Protein AF-A0A1C3ETU6-F1 (afdb_monomer_lite)

Organism: NCBI:txid1841610

Foldseek 3Di:
DDQVVLQVVVVQVVVVVDQFADKDFPDKDFDDPVLCVPFNDPVFDGKMKTKIFTAHHPCLVVVLVVDDPVCNVVSVVVRVRGWIKIWMDGSVDTRDMDTPPDPPD

Secondary structure (DSSP, 8-state):
--HHHHHHHHHHHHHTTSS-EEEEEEEEEEPPHHHHHHH--TT---EEEEEEEEE--TTHHHHHHHS-HHHHHHHHHHHHT-EEEEEEEESS-EEEEEEES----

Sequence (105 aa):
MSTSDDIANRAIRFAETFQFTNPQIVRTKSARDEFVARYGTPNSTEYREMEIHMDWGPNQQKIINSSKIEKRQDVESFLKKGVKILVVCSARDVIYHEFLGMDLD

pLDDT: mean 88.2, std 9.63, range [39.25, 97.12]

Radius of gyration: 16.19 Å; chains: 1; bounding box: 43×22×43 Å

Structure (mmCIF, N/CA/C/O backbone):
data_AF-A0A1C3ETU6-F1
#
_entry.id   AF-A0A1C3ETU6-F1
#
loop_
_atom_site.group_PDB
_atom_site.id
_atom_site.type_symbol
_atom_site.label_atom_id
_atom_site.label_alt_id
_atom_site.label_comp_id
_atom_site.label_asym_id
_atom_site.label_entity_id
_atom_site.label_seq_id
_atom_site.pdbx_PDB_ins_code
_atom_site.Cartn_x
_atom_site.Cartn_y
_atom_site.Cartn_z
_atom_site.occupancy
_atom_site.B_iso_or_equiv
_atom_site.auth_seq_id
_atom_site.auth_comp_id
_atom_site.auth_asym_id
_atom_site.auth_atom_id
_atom_site.pdbx_PDB_model_num
ATOM 1 N N . MET A 1 1 ? 20.666 -8.539 -4.091 1.00 57.59 1 MET A N 1
ATOM 2 C CA . MET A 1 1 ? 19.253 -8.239 -3.776 1.00 57.59 1 MET A CA 1
ATOM 3 C C . MET A 1 1 ? 18.463 -8.372 -5.059 1.00 57.59 1 MET A C 1
ATOM 5 O O . MET A 1 1 ? 18.995 -7.989 -6.096 1.00 57.59 1 MET A O 1
ATOM 9 N N . SER A 1 2 ? 17.292 -9.011 -5.024 1.00 73.00 2 SER A N 1
ATOM 10 C CA . SER A 1 2 ? 16.458 -9.138 -6.221 1.00 73.00 2 SER A CA 1
ATOM 11 C C . SER A 1 2 ? 15.683 -7.837 -6.451 1.00 73.00 2 SER A C 1
ATOM 13 O O . SER A 1 2 ? 15.324 -7.153 -5.496 1.00 73.00 2 SER A O 1
ATOM 15 N N . THR A 1 3 ? 15.399 -7.489 -7.707 1.00 74.38 3 THR A N 1
ATOM 16 C CA . THR A 1 3 ? 14.622 -6.284 -8.055 1.00 74.38 3 THR A CA 1
ATOM 17 C C . THR A 1 3 ? 13.233 -6.287 -7.405 1.00 74.38 3 THR A C 1
ATOM 19 O O . THR A 1 3 ? 12.726 -5.239 -7.011 1.00 74.38 3 THR A O 1
ATOM 22 N N . SER A 1 4 ? 12.652 -7.474 -7.203 1.00 75.56 4 SER A N 1
ATOM 23 C CA . SER A 1 4 ? 11.390 -7.645 -6.479 1.00 75.56 4 SER A CA 1
ATOM 24 C C . SER A 1 4 ? 11.488 -7.211 -5.011 1.00 75.56 4 SER A C 1
ATOM 26 O O . SER A 1 4 ? 10.540 -6.620 -4.495 1.00 75.56 4 SER A O 1
ATOM 28 N N . ASP A 1 5 ? 12.623 -7.456 -4.349 1.00 84.12 5 ASP A N 1
ATOM 29 C CA . ASP A 1 5 ? 12.839 -7.032 -2.959 1.00 84.12 5 ASP A CA 1
ATOM 30 C C . ASP A 1 5 ? 12.950 -5.505 -2.866 1.00 84.12 5 ASP A C 1
ATOM 32 O O . ASP A 1 5 ? 12.399 -4.893 -1.953 1.00 84.12 5 ASP A O 1
ATOM 36 N N . ASP A 1 6 ? 13.615 -4.867 -3.833 1.00 90.12 6 ASP A N 1
ATOM 37 C CA . ASP A 1 6 ? 13.758 -3.406 -3.876 1.00 90.12 6 ASP A CA 1
ATOM 38 C C . ASP A 1 6 ? 12.407 -2.704 -4.071 1.00 90.12 6 ASP A C 1
ATOM 40 O O . ASP A 1 6 ? 12.120 -1.691 -3.427 1.00 90.12 6 ASP A O 1
ATOM 44 N N . ILE A 1 7 ? 11.556 -3.271 -4.929 1.00 93.38 7 ILE A N 1
ATOM 45 C CA . ILE A 1 7 ? 10.198 -2.789 -5.192 1.00 93.38 7 ILE A CA 1
ATOM 46 C C . ILE A 1 7 ? 9.325 -2.903 -3.932 1.00 93.38 7 ILE A C 1
ATOM 48 O O . ILE A 1 7 ? 8.698 -1.920 -3.524 1.00 93.38 7 ILE A O 1
ATOM 52 N N . ALA A 1 8 ? 9.328 -4.067 -3.275 1.00 93.62 8 ALA A N 1
ATOM 53 C CA . ALA A 1 8 ? 8.568 -4.300 -2.047 1.00 93.62 8 ALA A CA 1
ATOM 54 C C . ALA A 1 8 ? 9.018 -3.382 -0.901 1.00 93.62 8 ALA A C 1
ATOM 56 O O . ALA A 1 8 ? 8.195 -2.715 -0.271 1.00 93.62 8 ALA A O 1
ATOM 57 N N . ASN A 1 9 ? 10.331 -3.269 -0.685 1.00 94.31 9 ASN A N 1
ATOM 58 C CA . ASN A 1 9 ? 10.899 -2.381 0.327 1.00 94.31 9 ASN A CA 1
ATOM 59 C C . ASN A 1 9 ? 10.529 -0.916 0.076 1.00 94.31 9 ASN A C 1
ATOM 61 O O . ASN A 1 9 ? 10.238 -0.176 1.016 1.00 94.31 9 ASN A O 1
ATOM 65 N N . ARG A 1 10 ? 10.509 -0.480 -1.189 1.00 94.50 10 ARG A N 1
ATOM 66 C CA . ARG A 1 10 ? 10.077 0.873 -1.548 1.00 94.50 10 ARG A CA 1
ATOM 67 C C . ARG A 1 10 ? 8.608 1.110 -1.227 1.00 94.50 10 ARG A C 1
ATOM 69 O O . ARG A 1 10 ? 8.281 2.171 -0.702 1.00 94.50 10 ARG A O 1
ATOM 76 N N . ALA A 1 11 ? 7.740 0.149 -1.532 1.00 95.75 11 ALA A N 1
ATOM 77 C CA . ALA A 1 11 ? 6.315 0.269 -1.252 1.00 95.75 11 ALA A CA 1
ATOM 78 C C . ALA A 1 11 ? 6.039 0.355 0.256 1.00 95.75 11 ALA A C 1
ATOM 80 O O . ALA A 1 11 ? 5.279 1.221 0.682 1.00 95.75 11 ALA A O 1
ATOM 81 N N . ILE A 1 12 ? 6.727 -0.464 1.062 1.00 95.88 12 ILE A N 1
ATOM 82 C CA . ILE A 1 12 ? 6.669 -0.381 2.528 1.00 95.88 12 ILE A CA 1
ATOM 83 C C . ILE A 1 12 ? 7.152 0.983 3.020 1.00 95.88 12 ILE A C 1
ATOM 85 O O . ILE A 1 12 ? 6.411 1.658 3.723 1.00 95.88 12 ILE A O 1
ATOM 89 N N . ARG A 1 13 ? 8.332 1.450 2.594 1.00 95.38 13 ARG A N 1
ATOM 90 C CA . ARG A 1 13 ? 8.854 2.766 3.010 1.00 95.38 13 ARG A CA 1
ATOM 91 C C . ARG A 1 13 ? 7.935 3.921 2.634 1.00 95.38 13 ARG A C 1
ATOM 93 O O . ARG A 1 13 ? 7.856 4.903 3.360 1.00 95.38 13 ARG A O 1
ATOM 100 N N . PHE A 1 14 ? 7.260 3.823 1.492 1.00 95.50 14 PHE A N 1
ATOM 101 C CA . PHE A 1 14 ? 6.245 4.793 1.106 1.00 95.50 14 PHE A CA 1
ATOM 102 C C . PHE A 1 14 ? 5.037 4.739 2.047 1.00 95.50 14 PHE A C 1
ATOM 104 O O . PHE A 1 14 ? 4.604 5.779 2.534 1.00 95.50 14 PHE A O 1
ATOM 111 N N . ALA A 1 15 ? 4.538 3.542 2.363 1.00 94.56 15 ALA A N 1
ATOM 112 C CA . ALA A 1 15 ? 3.453 3.352 3.322 1.00 94.56 15 ALA A CA 1
ATOM 113 C C . ALA A 1 15 ? 3.805 3.883 4.731 1.00 94.56 15 ALA A C 1
ATOM 115 O O . ALA A 1 15 ? 2.970 4.491 5.395 1.00 94.56 15 ALA A O 1
ATOM 116 N N . GLU A 1 16 ? 5.062 3.754 5.158 1.00 92.88 16 GLU A N 1
ATOM 117 C CA . GLU A 1 16 ? 5.567 4.293 6.432 1.00 92.88 16 GLU A CA 1
ATOM 118 C C . GLU A 1 16 ? 5.549 5.830 6.508 1.00 92.88 16 GLU A C 1
ATOM 120 O O . GLU A 1 16 ? 5.674 6.387 7.597 1.00 92.88 16 GLU A O 1
ATOM 125 N N . THR A 1 17 ? 5.384 6.538 5.383 1.00 93.31 17 THR A N 1
ATOM 126 C CA . THR A 1 17 ? 5.253 8.006 5.396 1.00 93.31 17 THR A CA 1
ATOM 127 C C . THR A 1 17 ? 3.887 8.483 5.894 1.00 93.31 17 THR A C 1
ATOM 129 O O . THR A 1 17 ? 3.742 9.650 6.266 1.00 93.31 17 THR A O 1
ATOM 132 N N . PHE A 1 18 ? 2.882 7.603 5.925 1.00 89.94 18 PHE A N 1
ATOM 133 C CA . PHE A 1 18 ? 1.556 7.923 6.444 1.00 89.94 18 PHE A CA 1
ATOM 134 C C . PHE A 1 18 ? 1.512 7.810 7.975 1.00 89.94 18 PHE A C 1
ATOM 136 O O . PHE A 1 18 ? 2.309 7.115 8.593 1.00 89.94 18 PHE A O 1
ATOM 143 N N . GLN A 1 19 ? 0.525 8.450 8.615 1.00 86.31 19 GLN A N 1
ATOM 144 C CA . GLN A 1 19 ? 0.336 8.390 10.078 1.00 86.31 19 GLN A CA 1
ATOM 145 C C . GLN A 1 19 ? -0.289 7.066 10.577 1.00 86.31 19 GLN A C 1
ATOM 147 O O . GLN A 1 19 ? -0.821 7.006 11.689 1.00 86.31 19 GLN A O 1
ATOM 152 N N . PHE A 1 20 ? -0.260 6.022 9.749 1.00 89.75 20 PHE A N 1
ATOM 153 C CA . PHE A 1 20 ? -0.697 4.669 10.083 1.00 89.75 20 PHE A CA 1
ATOM 154 C C . PHE A 1 20 ? 0.486 3.842 10.597 1.00 89.75 20 PHE A C 1
ATOM 156 O O . PHE A 1 20 ? 1.636 4.272 10.543 1.00 89.75 20 PHE A O 1
ATOM 163 N N . THR A 1 21 ? 0.213 2.661 11.138 1.00 91.19 21 THR A N 1
ATOM 164 C CA . THR A 1 21 ? 1.237 1.809 11.756 1.00 91.19 21 THR A CA 1
ATOM 165 C C . THR A 1 21 ? 1.271 0.424 11.134 1.00 91.19 21 THR A C 1
ATOM 167 O O . THR A 1 21 ? 0.302 -0.002 10.520 1.00 91.19 21 THR A O 1
ATOM 170 N N . ASN A 1 22 ? 2.382 -0.293 11.327 1.00 92.69 22 ASN A N 1
ATOM 171 C C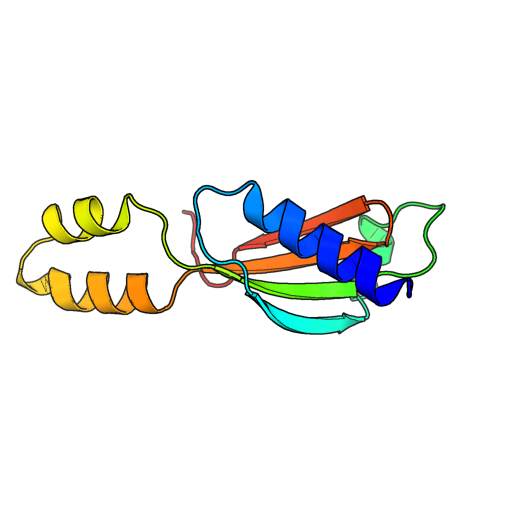A . ASN A 1 22 ? 2.520 -1.705 10.959 1.00 92.69 22 ASN A CA 1
ATOM 172 C C . ASN A 1 22 ? 2.149 -2.009 9.485 1.00 92.69 22 ASN A C 1
ATOM 174 O O . ASN A 1 22 ? 1.211 -2.765 9.227 1.00 92.69 22 ASN A O 1
ATOM 178 N N . PRO A 1 23 ? 2.850 -1.415 8.503 1.00 94.62 23 PRO A N 1
ATOM 179 C CA . PRO A 1 23 ? 2.590 -1.696 7.097 1.00 94.62 23 PRO A CA 1
ATOM 180 C C . PRO A 1 23 ? 2.957 -3.142 6.752 1.00 94.62 23 PRO A C 1
ATOM 182 O O . PRO A 1 23 ? 4.069 -3.599 7.011 1.00 94.62 23 PRO A O 1
ATOM 185 N N . GLN A 1 24 ? 2.025 -3.856 6.129 1.00 95.06 24 GLN A N 1
ATOM 186 C CA . GLN A 1 24 ? 2.178 -5.250 5.725 1.00 95.06 24 GLN A CA 1
ATOM 187 C C . GLN A 1 24 ? 1.706 -5.424 4.283 1.00 95.06 24 GLN A C 1
ATOM 189 O O . GLN A 1 24 ? 0.549 -5.143 3.966 1.00 95.06 24 GLN A O 1
ATOM 194 N N . ILE A 1 25 ? 2.578 -5.909 3.395 1.00 95.25 25 ILE A N 1
ATOM 195 C CA . ILE A 1 25 ? 2.166 -6.279 2.034 1.00 95.25 25 ILE A CA 1
ATOM 196 C C . ILE A 1 25 ? 1.290 -7.529 2.130 1.00 95.25 25 ILE A C 1
ATOM 198 O O . ILE A 1 25 ? 1.760 -8.601 2.503 1.00 95.25 25 ILE A O 1
ATOM 202 N N . VAL A 1 26 ? 0.016 -7.397 1.769 1.00 95.38 26 VAL A N 1
ATOM 203 C CA . VAL A 1 26 ? -0.946 -8.512 1.776 1.00 95.38 26 VAL A CA 1
ATOM 204 C C . VAL A 1 26 ? -1.088 -9.157 0.403 1.00 95.38 26 VAL A C 1
ATOM 206 O O . VAL A 1 26 ? -1.502 -10.310 0.291 1.00 95.38 26 VAL A O 1
ATOM 209 N N . ARG A 1 27 ? -0.741 -8.424 -0.659 1.00 94.56 27 ARG A N 1
ATOM 210 C CA . ARG A 1 27 ? -0.791 -8.924 -2.030 1.00 94.56 27 ARG A CA 1
ATOM 211 C C . ARG A 1 27 ? 0.220 -8.202 -2.903 1.00 94.56 27 ARG A C 1
ATOM 213 O O . ARG A 1 27 ? 0.296 -6.980 -2.873 1.00 94.56 27 ARG A O 1
ATOM 220 N N . THR A 1 28 ? 0.889 -8.964 -3.763 1.00 95.06 28 THR A N 1
ATOM 221 C CA . THR A 1 28 ? 1.780 -8.444 -4.806 1.00 95.06 28 THR A CA 1
ATOM 222 C C . THR A 1 28 ? 1.386 -9.036 -6.149 1.00 95.06 28 THR A C 1
ATOM 224 O O . THR A 1 28 ? 1.121 -10.235 -6.253 1.00 95.06 28 THR A O 1
ATOM 227 N N . LYS A 1 29 ? 1.354 -8.209 -7.193 1.00 94.69 29 LYS A N 1
ATOM 228 C CA . LYS A 1 29 ? 1.164 -8.651 -8.580 1.00 94.69 29 LYS A CA 1
ATOM 229 C C . LYS A 1 29 ? 1.875 -7.705 -9.549 1.00 94.69 29 LYS A C 1
ATOM 231 O O . LYS A 1 29 ? 2.360 -6.644 -9.157 1.00 94.69 29 LYS A O 1
ATOM 236 N N . SER A 1 30 ? 1.955 -8.088 -10.820 1.00 93.62 30 SER A N 1
ATOM 237 C CA . SER A 1 30 ? 2.388 -7.163 -11.875 1.00 93.62 30 SER A CA 1
ATOM 238 C C . SER A 1 30 ? 1.455 -5.955 -11.936 1.00 93.62 30 SER A C 1
ATOM 240 O O . SER A 1 30 ? 0.242 -6.104 -11.765 1.00 93.62 30 SER A O 1
ATOM 242 N N . ALA A 1 31 ? 2.028 -4.769 -12.144 1.00 94.69 31 ALA A N 1
ATOM 243 C CA . ALA A 1 31 ? 1.234 -3.560 -12.306 1.00 94.69 31 ALA A CA 1
ATOM 244 C C . ALA A 1 31 ? 0.325 -3.670 -13.536 1.00 94.69 31 ALA A C 1
ATOM 246 O O . ALA A 1 31 ? 0.705 -4.268 -14.542 1.00 94.69 31 ALA A O 1
ATOM 247 N N . ARG A 1 32 ? -0.874 -3.091 -13.446 1.00 94.38 32 ARG A N 1
ATOM 248 C CA . ARG A 1 32 ? -1.783 -2.978 -14.590 1.00 94.38 32 ARG A CA 1
ATOM 249 C C . ARG A 1 32 ? -1.196 -2.043 -15.647 1.00 94.38 32 ARG A C 1
ATOM 251 O O . ARG A 1 32 ? -0.652 -0.992 -15.301 1.00 94.38 32 ARG A O 1
ATOM 258 N N . ASP A 1 33 ? -1.386 -2.389 -16.919 1.00 92.06 33 ASP A N 1
ATOM 259 C CA . ASP A 1 33 ? -0.864 -1.623 -18.059 1.00 92.06 33 ASP A CA 1
ATOM 260 C C . ASP A 1 33 ? -1.324 -0.162 -18.045 1.00 92.06 33 ASP A C 1
ATOM 262 O O . ASP A 1 33 ? -0.557 0.729 -18.392 1.00 92.06 33 ASP A O 1
ATOM 266 N N . GLU A 1 34 ? -2.544 0.107 -17.572 1.00 93.25 34 GLU A N 1
ATOM 267 C CA . GLU A 1 34 ? -3.081 1.466 -17.446 1.00 93.25 34 GLU A CA 1
ATOM 268 C C . GLU A 1 34 ? -2.225 2.363 -16.538 1.00 93.25 34 GLU A C 1
ATOM 270 O O . GLU A 1 34 ? -1.981 3.526 -16.864 1.00 93.25 34 GLU A O 1
ATOM 275 N N . PHE A 1 35 ? -1.711 1.827 -15.425 1.00 93.69 35 PHE A N 1
ATOM 276 C CA . PHE A 1 35 ? -0.861 2.587 -14.512 1.00 93.69 35 PHE A CA 1
ATOM 277 C C . PHE A 1 35 ? 0.536 2.776 -15.080 1.00 93.69 35 PHE A C 1
ATOM 279 O O . PHE A 1 35 ? 1.110 3.853 -14.938 1.00 93.69 35 PHE A O 1
ATOM 286 N N . VAL A 1 36 ? 1.071 1.752 -15.746 1.00 92.50 36 VAL A N 1
ATOM 287 C CA . VAL A 1 36 ? 2.383 1.833 -16.393 1.00 92.50 36 VAL A CA 1
ATOM 288 C C . VAL A 1 36 ? 2.352 2.855 -17.529 1.00 92.50 36 VAL A C 1
ATOM 290 O O . VAL A 1 36 ? 3.211 3.728 -17.584 1.00 92.50 36 VAL A O 1
ATOM 293 N N . ALA A 1 37 ? 1.333 2.811 -18.387 1.00 92.31 37 ALA A N 1
ATOM 294 C CA . ALA A 1 37 ? 1.187 3.734 -19.507 1.00 92.31 37 ALA A CA 1
ATOM 295 C C . ALA A 1 37 ? 0.976 5.185 -19.052 1.00 92.31 37 ALA A C 1
ATOM 297 O O . ALA A 1 37 ? 1.461 6.110 -19.700 1.00 92.31 37 ALA A O 1
ATOM 298 N N . ARG A 1 38 ? 0.249 5.396 -17.947 1.00 94.00 38 ARG A N 1
ATOM 299 C CA . ARG A 1 38 ? -0.097 6.739 -17.467 1.00 94.00 38 ARG A CA 1
ATOM 300 C C . ARG A 1 38 ? 0.952 7.361 -16.548 1.00 94.00 38 ARG A C 1
ATOM 302 O O . ARG A 1 38 ? 1.135 8.574 -16.592 1.00 94.00 38 ARG A O 1
ATOM 309 N N . TYR A 1 39 ? 1.595 6.558 -15.704 1.00 91.81 39 TYR A N 1
ATOM 310 C CA . TYR A 1 39 ? 2.451 7.046 -14.618 1.00 91.81 39 TYR A CA 1
ATOM 311 C C . TYR A 1 39 ? 3.865 6.448 -14.623 1.00 91.81 39 TYR A C 1
ATOM 313 O O . TYR A 1 39 ? 4.711 6.876 -13.840 1.00 91.81 39 TYR A O 1
ATOM 321 N N . GLY A 1 40 ? 4.146 5.459 -15.474 1.00 87.00 40 GLY A N 1
ATOM 322 C CA . GLY A 1 40 ? 5.452 4.811 -15.543 1.00 87.00 40 GLY A CA 1
ATOM 323 C C . GLY A 1 40 ? 6.585 5.775 -15.901 1.00 87.00 40 GLY A C 1
ATOM 324 O O . GLY A 1 40 ? 6.422 6.715 -16.677 1.00 87.00 40 GLY A O 1
ATOM 325 N N . THR A 1 41 ? 7.767 5.531 -15.334 1.00 83.62 41 THR A N 1
ATOM 326 C CA . THR A 1 41 ? 8.996 6.266 -15.661 1.00 83.62 41 THR A CA 1
ATOM 327 C C . THR A 1 41 ? 9.787 5.594 -16.799 1.00 83.62 41 THR A C 1
ATOM 329 O O . THR A 1 41 ? 10.052 4.399 -16.716 1.00 83.62 41 THR A O 1
ATOM 332 N N . PRO A 1 42 ? 10.264 6.324 -17.831 1.00 79.88 42 PRO A N 1
ATOM 333 C CA . PRO A 1 42 ? 10.881 5.725 -19.029 1.00 79.88 42 PRO A CA 1
ATOM 334 C C . PRO A 1 42 ? 12.083 4.799 -18.787 1.00 79.88 42 PRO A C 1
ATOM 336 O O . PRO A 1 42 ? 12.378 3.933 -19.603 1.00 79.88 42 PRO A O 1
ATOM 339 N N . ASN A 1 43 ? 12.793 4.985 -17.673 1.00 78.44 43 ASN A N 1
ATOM 340 C CA . ASN A 1 43 ? 13.997 4.222 -17.339 1.00 78.44 43 ASN A CA 1
ATOM 341 C C . ASN A 1 43 ? 13.710 2.932 -16.554 1.00 78.44 43 ASN A C 1
ATOM 343 O O . ASN A 1 43 ? 14.656 2.235 -16.182 1.00 78.44 43 ASN A O 1
ATOM 347 N N . SER A 1 44 ? 12.445 2.643 -16.245 1.00 80.69 44 SER A N 1
ATOM 348 C CA . SER A 1 44 ? 12.047 1.465 -15.478 1.00 80.69 44 SER A CA 1
ATOM 349 C C . SER A 1 44 ? 11.345 0.453 -16.369 1.00 80.69 44 SER A C 1
ATOM 351 O O . SER A 1 44 ? 10.464 0.792 -17.150 1.00 80.69 44 SER A O 1
ATOM 353 N N . THR A 1 45 ? 11.735 -0.809 -16.228 1.00 82.69 45 THR A N 1
ATOM 354 C CA . THR A 1 45 ? 11.185 -1.924 -17.010 1.00 82.69 45 THR A CA 1
ATOM 355 C C . THR A 1 45 ? 10.371 -2.901 -16.165 1.00 82.69 45 THR A C 1
ATOM 357 O O . THR A 1 45 ? 9.694 -3.761 -16.721 1.00 82.69 45 THR A O 1
ATOM 360 N N . GLU A 1 46 ? 10.394 -2.769 -14.834 1.00 90.31 46 GLU A N 1
ATOM 361 C CA . GLU A 1 46 ? 9.630 -3.616 -13.916 1.00 90.31 46 GLU A CA 1
ATOM 362 C C . GLU A 1 46 ? 8.771 -2.765 -12.976 1.00 90.31 46 GLU A C 1
ATOM 364 O O . GLU A 1 46 ? 9.279 -1.912 -12.244 1.00 90.31 46 GLU A O 1
ATOM 369 N N . TYR A 1 47 ? 7.464 -3.042 -12.981 1.00 93.12 47 TYR A N 1
ATOM 370 C CA . TYR A 1 47 ? 6.472 -2.399 -12.125 1.00 93.12 47 TYR A CA 1
ATOM 371 C C . TYR A 1 47 ? 5.631 -3.447 -11.407 1.00 93.12 47 TYR A C 1
ATOM 373 O O . TYR A 1 47 ? 5.161 -4.422 -12.006 1.00 93.12 47 TYR A O 1
ATOM 381 N N . ARG A 1 48 ? 5.388 -3.217 -10.120 1.00 95.38 48 ARG A N 1
ATOM 382 C CA . ARG A 1 48 ? 4.493 -4.040 -9.310 1.00 95.38 48 ARG A CA 1
ATOM 383 C C . ARG A 1 48 ? 3.415 -3.179 -8.692 1.00 95.38 48 ARG A C 1
ATOM 385 O O . ARG A 1 48 ? 3.651 -2.041 -8.299 1.00 95.38 48 ARG A O 1
ATOM 392 N N . GLU A 1 49 ? 2.243 -3.777 -8.594 1.00 95.69 49 GLU A N 1
ATOM 393 C CA . GLU A 1 49 ? 1.135 -3.291 -7.791 1.00 95.69 49 GLU A CA 1
ATOM 394 C C . GLU A 1 49 ? 1.110 -4.107 -6.497 1.00 95.69 49 GLU A C 1
ATOM 396 O O . GLU A 1 49 ? 1.127 -5.344 -6.526 1.00 95.69 49 GLU A O 1
ATOM 401 N N . MET A 1 50 ? 1.089 -3.408 -5.368 1.00 96.50 50 MET A N 1
ATOM 402 C CA . MET A 1 50 ? 1.066 -3.989 -4.034 1.00 96.50 50 MET A CA 1
ATOM 403 C C . MET A 1 50 ? -0.096 -3.426 -3.237 1.00 96.50 50 MET A C 1
ATOM 405 O O . MET A 1 50 ? -0.282 -2.215 -3.160 1.00 96.50 50 MET A O 1
ATOM 409 N N . GLU A 1 51 ? -0.864 -4.321 -2.632 1.00 97.06 51 GLU A N 1
ATOM 410 C CA . GLU A 1 51 ? -1.832 -3.963 -1.604 1.00 97.06 51 GLU A CA 1
ATOM 411 C C . GLU A 1 51 ? -1.118 -4.054 -0.258 1.00 97.06 51 GLU A C 1
ATOM 413 O O . GLU A 1 51 ? -0.585 -5.109 0.106 1.00 97.06 51 GLU A O 1
ATOM 418 N N . ILE A 1 52 ? -1.090 -2.939 0.462 1.00 96.81 52 ILE A N 1
ATOM 419 C CA . ILE A 1 52 ? -0.492 -2.825 1.785 1.00 96.81 52 ILE A CA 1
ATOM 420 C C . ILE A 1 52 ? -1.613 -2.565 2.780 1.00 96.81 52 ILE A C 1
ATOM 422 O O . ILE A 1 52 ? -2.407 -1.639 2.623 1.00 96.81 52 ILE A O 1
ATOM 426 N N . HIS A 1 53 ? -1.673 -3.401 3.805 1.00 95.56 53 HIS A N 1
ATOM 427 C CA . HIS A 1 53 ? -2.519 -3.195 4.965 1.00 95.56 53 HIS A CA 1
ATOM 428 C C . HIS A 1 53 ? -1.731 -2.440 6.037 1.00 95.56 53 HIS A C 1
ATOM 430 O O . HIS A 1 53 ? -0.566 -2.753 6.275 1.00 95.56 53 HIS A O 1
ATOM 436 N N . MET A 1 54 ? -2.354 -1.448 6.665 1.00 94.56 54 MET A N 1
ATOM 437 C CA . MET A 1 54 ? -1.789 -0.671 7.764 1.00 94.56 54 MET A CA 1
ATOM 438 C C . MET A 1 54 ? -2.818 -0.550 8.884 1.00 94.56 54 MET A C 1
ATOM 440 O O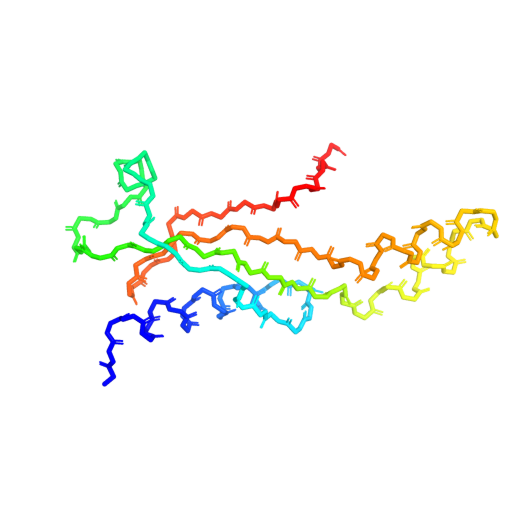 . MET A 1 54 ? -4.004 -0.354 8.634 1.00 94.56 54 MET A O 1
ATOM 444 N N . ASP A 1 55 ? -2.363 -0.599 10.124 1.00 92.12 55 ASP A N 1
ATOM 445 C CA . ASP A 1 55 ? -3.199 -0.391 11.297 1.00 92.12 55 ASP A CA 1
ATOM 446 C C . ASP A 1 55 ? -3.401 1.109 11.559 1.00 92.12 55 ASP A C 1
ATOM 448 O O . ASP A 1 55 ? -2.552 1.945 11.230 1.00 92.12 55 ASP A O 1
ATOM 452 N N . TRP A 1 56 ? -4.519 1.474 12.192 1.00 88.31 56 TRP A N 1
ATOM 453 C CA . TRP A 1 56 ? -4.725 2.856 12.621 1.00 88.31 56 TRP A CA 1
ATOM 454 C C . TRP A 1 56 ? -3.649 3.280 13.617 1.00 88.31 56 TRP A C 1
ATOM 456 O O . TRP A 1 56 ? -3.365 2.580 14.586 1.00 88.31 56 TRP A O 1
ATOM 466 N N . GLY A 1 57 ? -3.072 4.457 13.380 1.00 82.75 57 GLY A N 1
ATOM 467 C CA . GLY A 1 57 ? -2.025 4.995 14.233 1.00 82.75 57 GLY A CA 1
ATOM 468 C C . GLY A 1 57 ? -2.505 5.360 15.646 1.00 82.75 57 GLY A C 1
ATOM 469 O O . GLY A 1 57 ? -3.680 5.210 15.995 1.00 82.75 57 GLY A O 1
ATOM 470 N N . PRO A 1 58 ? -1.621 5.943 16.474 1.00 80.31 58 PRO A N 1
ATOM 471 C CA . PRO A 1 58 ? -1.839 6.149 17.913 1.00 80.31 58 PRO A CA 1
ATOM 472 C C . PRO A 1 58 ? -3.065 7.009 18.281 1.00 80.31 58 PRO A C 1
ATOM 474 O O . PRO A 1 58 ? -3.479 7.049 19.439 1.00 80.31 58 PRO A O 1
ATOM 477 N N . ASN A 1 59 ? -3.683 7.690 17.313 1.00 80.69 59 ASN A N 1
ATOM 478 C CA . ASN A 1 59 ? -4.909 8.461 17.516 1.00 80.69 59 ASN A CA 1
ATOM 479 C C . ASN A 1 59 ? -6.187 7.603 17.592 1.00 80.69 59 ASN A C 1
ATOM 481 O O . ASN A 1 59 ? -7.237 8.143 17.944 1.00 80.69 59 ASN A O 1
ATOM 485 N N . GLN A 1 60 ? -6.117 6.289 17.340 1.00 83.88 60 GLN A N 1
ATOM 486 C CA . GLN A 1 60 ? -7.266 5.374 17.379 1.00 83.88 60 GLN A CA 1
ATOM 487 C C . GLN A 1 60 ? -8.088 5.508 18.674 1.00 83.88 60 GLN A C 1
ATOM 489 O O . GLN A 1 60 ? -9.312 5.644 18.634 1.00 83.88 60 GLN A O 1
ATOM 494 N N . GLN A 1 61 ? -7.420 5.561 19.833 1.00 83.19 61 GLN A N 1
ATOM 495 C CA . GLN A 1 61 ? -8.093 5.650 21.132 1.00 83.19 61 GLN A CA 1
ATOM 496 C C . GLN A 1 61 ? -8.892 6.950 21.3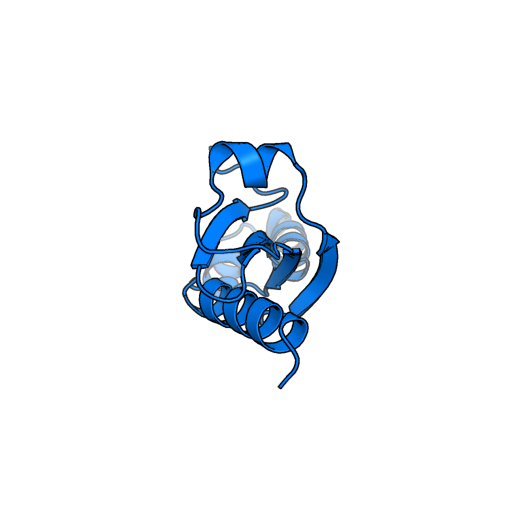03 1.00 83.19 61 GLN A C 1
ATOM 498 O O . GLN A 1 61 ? -9.945 6.952 21.941 1.00 83.19 61 GLN A O 1
ATOM 503 N N . LYS A 1 62 ? -8.421 8.062 20.721 1.00 84.94 62 LYS A N 1
ATOM 504 C CA . LYS A 1 62 ? -9.135 9.346 20.771 1.00 84.94 62 LYS A CA 1
ATOM 505 C C . LYS A 1 62 ? -10.445 9.276 19.983 1.00 84.94 62 LYS A C 1
ATOM 507 O O . LYS A 1 62 ? -11.457 9.747 20.487 1.00 84.94 62 LYS A O 1
ATOM 512 N N . ILE A 1 63 ? -10.435 8.637 18.809 1.00 84.94 63 ILE A N 1
ATOM 513 C CA . ILE A 1 63 ? -11.618 8.432 17.949 1.00 84.94 63 ILE A CA 1
ATOM 514 C C . ILE A 1 63 ? -12.653 7.541 18.656 1.00 84.94 63 ILE A C 1
ATOM 516 O O . ILE A 1 63 ? -13.845 7.847 18.693 1.00 84.94 63 ILE A O 1
ATOM 520 N N . ILE A 1 64 ? -12.193 6.457 19.285 1.00 86.56 64 ILE A N 1
ATOM 521 C CA . ILE A 1 64 ? -13.053 5.548 20.060 1.00 86.56 64 ILE A CA 1
ATOM 522 C C . ILE A 1 64 ? -13.692 6.275 21.252 1.00 86.56 64 ILE A C 1
ATOM 524 O O . ILE A 1 64 ? -14.849 6.025 21.589 1.00 86.56 64 ILE A O 1
ATOM 528 N N . ASN A 1 65 ? -12.952 7.172 21.906 1.00 86.81 65 ASN A N 1
ATOM 529 C CA . ASN A 1 65 ? -13.431 7.907 23.078 1.00 86.81 65 ASN A CA 1
ATOM 530 C C . ASN A 1 65 ? -14.358 9.081 22.738 1.00 86.81 65 ASN A C 1
ATOM 532 O O . ASN A 1 65 ? -15.194 9.428 23.566 1.00 86.81 65 ASN A O 1
ATOM 536 N N . SER A 1 66 ? -14.233 9.686 21.554 1.00 87.50 66 SER A N 1
ATOM 537 C CA . SER A 1 66 ? -15.150 10.736 21.089 1.00 87.50 66 SER A CA 1
ATOM 538 C C . SER A 1 66 ? -16.462 10.185 20.520 1.00 87.50 66 SER A C 1
ATOM 540 O O . SER A 1 66 ? -17.414 10.937 20.310 1.00 87.50 66 SER A O 1
ATOM 542 N N . SER A 1 67 ? -16.528 8.876 20.276 1.00 85.00 67 SER A N 1
ATOM 543 C CA . SER A 1 67 ? -17.705 8.205 19.734 1.00 85.00 67 SER A CA 1
ATOM 544 C C . SER A 1 67 ? -18.759 7.945 20.812 1.00 85.00 67 SER A C 1
ATOM 546 O O . SER A 1 67 ? -18.444 7.614 21.955 1.00 85.00 67 SER A O 1
ATOM 548 N N . LYS A 1 68 ? -20.043 8.049 20.442 1.00 86.62 68 LYS A N 1
ATOM 549 C CA . LYS A 1 68 ? -21.154 7.641 21.318 1.00 86.62 68 LYS A CA 1
ATOM 550 C C . LYS A 1 68 ? -21.048 6.152 21.651 1.00 86.62 68 LYS A C 1
ATOM 552 O O . LYS A 1 68 ? -20.624 5.373 20.802 1.00 86.62 68 LYS A O 1
ATOM 557 N N . ILE A 1 69 ? -21.509 5.752 22.839 1.00 84.50 69 ILE A N 1
ATOM 558 C CA . ILE A 1 69 ? -21.448 4.358 23.318 1.00 84.50 69 ILE A CA 1
ATOM 559 C C . ILE A 1 69 ? -22.065 3.388 22.299 1.00 84.50 69 ILE A C 1
ATOM 561 O O . ILE A 1 69 ? -21.432 2.391 21.967 1.00 84.50 69 ILE A O 1
ATOM 565 N N . GLU A 1 70 ? -23.236 3.717 21.742 1.00 83.56 70 GLU A N 1
ATOM 566 C CA . GLU A 1 70 ? -23.917 2.892 20.731 1.00 83.56 70 GLU A CA 1
ATOM 567 C C . GLU A 1 70 ? -23.118 2.703 19.429 1.00 83.56 70 GLU A C 1
ATOM 569 O O . GLU A 1 70 ? -23.240 1.670 18.788 1.00 83.56 70 GLU A O 1
ATOM 574 N N . LYS A 1 71 ? -22.268 3.669 19.058 1.00 86.88 71 LYS A N 1
ATOM 575 C CA . LYS A 1 71 ? -21.430 3.625 17.848 1.00 86.88 71 LYS A CA 1
ATOM 576 C C . LYS A 1 71 ? -20.011 3.144 18.134 1.00 86.88 71 LYS A C 1
ATOM 578 O O . LYS A 1 71 ? -19.238 2.923 17.208 1.00 86.88 71 LYS A O 1
ATOM 583 N N . ARG A 1 72 ? -19.637 3.002 19.409 1.00 87.44 72 ARG A N 1
ATOM 584 C CA . ARG A 1 72 ? -18.269 2.678 19.817 1.00 87.44 72 ARG A CA 1
ATOM 585 C C . ARG A 1 72 ? -17.831 1.319 19.282 1.00 87.44 72 ARG A C 1
ATOM 587 O O . ARG A 1 72 ? -16.724 1.215 18.775 1.00 87.44 72 ARG A O 1
ATOM 594 N N . GLN A 1 73 ? -18.702 0.311 19.348 1.00 86.75 73 GLN A N 1
ATOM 595 C CA . GLN A 1 73 ? -18.403 -1.032 18.836 1.00 86.75 73 GLN A CA 1
ATOM 596 C C . GLN A 1 73 ? -18.194 -1.033 17.317 1.00 86.75 73 GLN A C 1
ATOM 598 O O . GLN A 1 73 ? -17.255 -1.662 16.829 1.00 86.75 73 GLN A O 1
ATOM 603 N N . ASP A 1 74 ? -19.015 -0.283 16.579 1.00 86.69 74 ASP A N 1
ATOM 604 C CA . ASP A 1 74 ? -18.882 -0.152 15.126 1.00 86.69 74 ASP A CA 1
ATOM 605 C C . ASP A 1 74 ? -17.580 0.560 14.751 1.00 86.69 74 ASP A C 1
ATOM 607 O O . ASP A 1 74 ? -16.848 0.098 13.876 1.00 86.69 74 ASP A O 1
ATOM 611 N N . VAL A 1 75 ? -17.248 1.642 15.460 1.00 87.06 75 VAL A N 1
ATOM 612 C CA . VAL A 1 75 ? -15.995 2.386 15.282 1.00 87.06 75 VAL A CA 1
ATOM 613 C C . VAL A 1 75 ? -14.790 1.515 15.634 1.00 87.06 75 VAL A C 1
ATOM 615 O O . VAL A 1 75 ? -13.831 1.464 14.874 1.00 87.06 75 VAL A O 1
ATOM 618 N N . GLU A 1 76 ? -14.829 0.768 16.736 1.00 87.00 76 GLU A N 1
ATOM 619 C CA . GLU A 1 76 ? -13.767 -0.175 17.097 1.00 87.00 76 GLU A CA 1
ATOM 620 C C . GLU A 1 76 ? -13.589 -1.272 16.043 1.00 87.00 76 GLU A C 1
ATOM 622 O O . GLU A 1 76 ? -12.459 -1.583 15.671 1.00 87.00 76 GLU A O 1
ATOM 627 N N . SER A 1 77 ? -14.687 -1.845 15.544 1.00 86.50 77 SER A N 1
ATOM 628 C CA . SER A 1 77 ? -14.670 -2.860 14.487 1.00 86.50 77 SER A CA 1
ATOM 629 C C . SER A 1 77 ? -14.098 -2.303 13.184 1.00 86.50 77 SER A C 1
ATOM 631 O O . SER A 1 77 ? -13.257 -2.942 12.554 1.00 86.50 77 SER A O 1
ATOM 633 N N . PHE A 1 78 ? -14.494 -1.086 12.806 1.00 85.00 78 PHE A N 1
ATOM 634 C CA . PHE A 1 78 ? -13.961 -0.384 11.645 1.00 85.00 78 PHE A CA 1
ATOM 635 C C . PHE A 1 78 ? -12.457 -0.124 11.783 1.00 85.00 78 PHE A C 1
ATOM 637 O O . PHE A 1 78 ? -11.688 -0.503 10.907 1.00 85.00 78 PHE A O 1
ATOM 644 N N . LEU A 1 79 ? -12.015 0.437 12.910 1.00 87.19 79 LEU A N 1
ATOM 645 C CA . LEU A 1 79 ? -10.602 0.743 13.141 1.00 87.19 79 LEU A CA 1
ATOM 646 C C . LEU A 1 79 ? -9.741 -0.532 13.237 1.00 87.19 79 LEU A C 1
ATOM 648 O O . LEU A 1 79 ? -8.594 -0.533 12.804 1.00 87.19 79 LEU A O 1
ATOM 652 N N . LYS A 1 80 ? -10.283 -1.649 13.742 1.00 85.1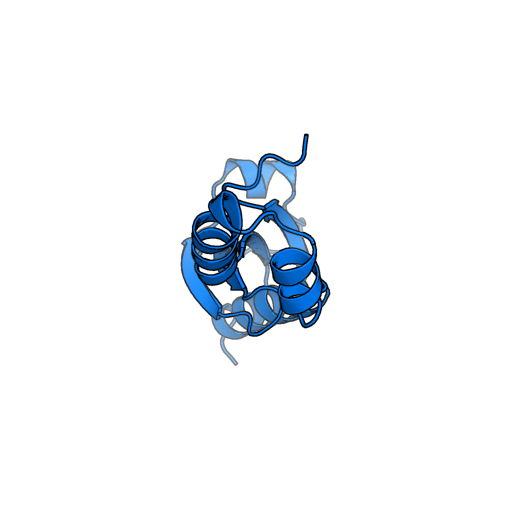2 80 LYS A N 1
ATOM 653 C CA . LYS A 1 80 ? -9.587 -2.952 13.756 1.00 85.12 80 LYS A CA 1
ATOM 654 C C . LYS A 1 80 ? -9.353 -3.542 12.366 1.00 85.12 80 LYS A C 1
ATOM 656 O O . LYS A 1 80 ? -8.461 -4.369 12.221 1.00 85.12 80 LYS A O 1
ATOM 661 N N . LYS A 1 81 ? -10.142 -3.157 11.359 1.00 86.75 81 LYS A N 1
ATOM 662 C CA . LYS A 1 81 ? -9.924 -3.592 9.969 1.00 86.75 81 LYS A CA 1
ATOM 663 C C . LYS A 1 81 ? -8.743 -2.887 9.302 1.00 86.75 81 LYS A C 1
ATOM 665 O O . LYS A 1 81 ? -8.403 -3.271 8.188 1.00 86.75 81 LYS A O 1
ATOM 670 N N . GLY A 1 82 ? -8.177 -1.872 9.958 1.00 89.69 82 GLY A N 1
ATOM 671 C CA . GLY A 1 82 ? -7.087 -1.067 9.430 1.00 89.69 82 GLY A CA 1
ATOM 672 C C . GLY A 1 82 ? -7.475 -0.293 8.174 1.00 89.69 82 GLY A C 1
ATOM 673 O O . GLY A 1 82 ? -8.649 -0.061 7.877 1.00 89.69 82 GLY A O 1
ATOM 674 N N . VAL A 1 83 ? -6.451 0.136 7.454 1.00 91.44 83 VAL A N 1
ATOM 675 C CA . VAL A 1 83 ? -6.535 0.859 6.192 1.00 91.44 83 VAL A CA 1
ATOM 676 C C . VAL A 1 83 ? -5.757 0.079 5.151 1.00 91.44 83 VAL A C 1
ATOM 678 O O . VAL A 1 83 ? -4.683 -0.461 5.415 1.00 91.44 83 VAL A O 1
ATOM 681 N N . LYS A 1 84 ? -6.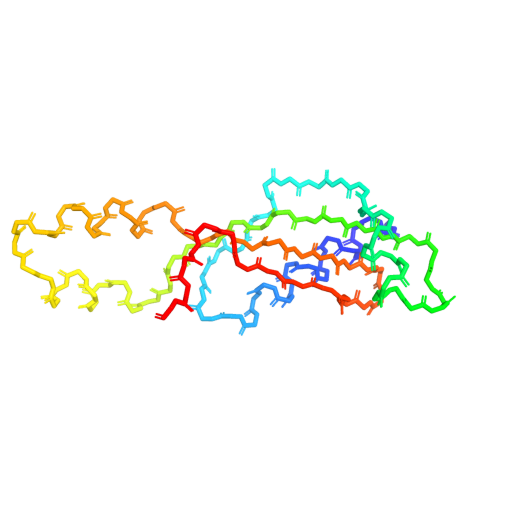304 0.018 3.943 1.00 93.75 84 LYS A N 1
ATOM 682 C CA . LYS A 1 84 ? -5.639 -0.595 2.801 1.00 93.75 84 LYS A CA 1
ATOM 683 C C . LYS A 1 84 ? -5.205 0.487 1.836 1.00 93.75 84 LYS A C 1
ATOM 685 O O . LYS A 1 84 ? -5.984 1.379 1.514 1.00 93.75 84 LYS A O 1
ATOM 690 N N . ILE A 1 85 ? -3.977 0.385 1.356 1.00 95.50 85 ILE A N 1
ATOM 691 C CA . ILE A 1 85 ? -3.451 1.239 0.301 1.00 95.50 85 ILE A CA 1
ATOM 692 C C . ILE A 1 85 ? -2.974 0.368 -0.852 1.00 95.50 85 ILE A C 1
ATOM 694 O O . ILE A 1 85 ? -2.288 -0.637 -0.664 1.00 95.50 85 ILE A O 1
ATOM 698 N N . LEU A 1 86 ? -3.351 0.759 -2.058 1.00 96.44 86 LEU A N 1
ATOM 699 C CA . LEU A 1 86 ? -2.754 0.272 -3.279 1.00 96.44 86 LEU A CA 1
ATOM 700 C C . LEU A 1 86 ? -1.544 1.137 -3.600 1.00 96.44 86 LEU A C 1
ATOM 702 O O . LEU A 1 86 ? -1.670 2.354 -3.663 1.00 96.44 86 LEU A O 1
ATOM 706 N N . VAL A 1 87 ? -0.388 0.529 -3.833 1.00 97.12 87 VAL A N 1
ATOM 707 C CA . VAL A 1 87 ? 0.830 1.228 -4.250 1.00 97.12 87 VAL A CA 1
ATOM 708 C C . VAL A 1 87 ? 1.347 0.577 -5.520 1.00 97.12 87 VAL A C 1
ATOM 710 O O . VAL A 1 87 ? 1.546 -0.636 -5.570 1.00 97.12 87 VAL A O 1
ATOM 713 N N . VAL A 1 88 ? 1.587 1.385 -6.548 1.00 96.25 88 VAL A N 1
ATOM 714 C CA . VAL A 1 88 ? 2.261 0.949 -7.769 1.00 96.25 88 VAL A CA 1
ATOM 715 C C . VAL A 1 88 ? 3.624 1.606 -7.816 1.00 96.25 88 VAL A C 1
ATOM 717 O O . VAL A 1 88 ? 3.750 2.834 -7.791 1.00 96.25 88 VAL A O 1
ATOM 720 N N . CYS A 1 89 ? 4.661 0.785 -7.889 1.00 94.69 89 CYS A N 1
ATOM 721 C CA . CYS A 1 89 ? 6.029 1.265 -7.931 1.00 94.69 89 CYS A CA 1
ATOM 722 C C . CYS A 1 89 ? 6.912 0.390 -8.817 1.00 94.69 89 CYS A C 1
ATOM 724 O O . CYS A 1 89 ? 6.621 -0.774 -9.104 1.00 94.69 89 CYS A O 1
ATOM 726 N N . SER A 1 90 ? 8.005 0.997 -9.261 1.00 92.56 90 SER A N 1
ATOM 727 C CA . SER A 1 90 ? 9.165 0.298 -9.795 1.00 92.56 90 SER A CA 1
ATOM 728 C C . SER A 1 90 ? 10.266 0.229 -8.739 1.00 92.56 90 SER A C 1
ATOM 730 O O . SER A 1 90 ? 10.105 0.724 -7.622 1.00 92.56 90 SER A O 1
ATOM 732 N N . ALA A 1 91 ? 11.424 -0.342 -9.080 1.00 88.06 91 ALA A N 1
ATOM 733 C CA . ALA A 1 91 ? 12.550 -0.417 -8.146 1.00 88.06 91 ALA A CA 1
ATOM 734 C C . ALA A 1 91 ? 13.043 0.973 -7.698 1.00 88.06 91 ALA A C 1
ATOM 736 O O . ALA A 1 91 ? 13.668 1.115 -6.642 1.00 88.06 91 ALA A O 1
ATOM 737 N N . ARG A 1 92 ? 12.750 2.019 -8.482 1.00 87.31 92 ARG A N 1
ATOM 738 C CA . ARG A 1 92 ? 13.266 3.380 -8.278 1.00 87.31 92 ARG A CA 1
ATOM 739 C C . ARG A 1 92 ? 12.218 4.380 -7.807 1.00 87.31 92 ARG A C 1
ATOM 741 O O . ARG A 1 92 ? 12.556 5.227 -6.989 1.00 87.31 92 ARG A O 1
ATOM 748 N N . ASP A 1 93 ? 10.967 4.223 -8.226 1.00 90.31 93 ASP A N 1
ATOM 749 C CA . ASP A 1 93 ? 9.935 5.246 -8.033 1.00 90.31 93 ASP A CA 1
ATOM 750 C C . ASP A 1 93 ? 8.601 4.645 -7.599 1.00 90.31 93 ASP A C 1
ATOM 752 O O . ASP A 1 93 ? 8.222 3.568 -8.062 1.00 90.31 93 ASP A O 1
ATOM 756 N N . VAL A 1 94 ? 7.870 5.377 -6.756 1.00 93.94 94 VAL A N 1
ATOM 757 C CA . VAL A 1 94 ? 6.428 5.183 -6.556 1.00 93.94 94 VAL A CA 1
ATOM 758 C C . VAL A 1 94 ? 5.709 6.051 -7.576 1.00 93.94 94 VAL A C 1
ATOM 760 O O . VAL A 1 94 ? 5.956 7.252 -7.630 1.00 93.94 94 VAL A O 1
ATOM 763 N N . ILE A 1 95 ? 4.850 5.444 -8.391 1.00 94.19 95 ILE A N 1
ATOM 764 C CA . ILE A 1 95 ? 4.215 6.120 -9.532 1.00 94.19 95 ILE A CA 1
ATOM 765 C C . ILE A 1 95 ? 2.712 6.324 -9.347 1.00 94.19 95 ILE A C 1
ATOM 767 O O . ILE A 1 95 ? 2.125 7.191 -9.985 1.00 94.19 95 ILE A O 1
ATOM 771 N N . TYR A 1 96 ? 2.081 5.555 -8.461 1.00 95.19 96 TYR A N 1
ATOM 772 C CA . TYR A 1 96 ? 0.664 5.696 -8.146 1.00 95.19 96 TYR A CA 1
ATOM 773 C C . TYR A 1 96 ? 0.367 5.140 -6.753 1.00 95.19 96 TYR A C 1
ATOM 775 O O . TYR A 1 96 ? 0.994 4.166 -6.327 1.00 95.19 96 TYR A O 1
ATOM 783 N N . HIS A 1 97 ? -0.593 5.747 -6.056 1.00 94.94 97 HIS A N 1
ATOM 784 C CA . HIS A 1 97 ? -1.153 5.197 -4.829 1.00 94.94 97 HIS A CA 1
ATOM 785 C C . HIS A 1 97 ? -2.621 5.591 -4.649 1.00 94.94 97 HIS A C 1
ATOM 787 O O . HIS A 1 97 ? -3.043 6.646 -5.118 1.00 94.94 97 HIS A O 1
ATOM 793 N N . GLU A 1 98 ? -3.380 4.751 -3.951 1.00 94.12 98 GLU A N 1
ATOM 794 C CA . GLU A 1 98 ? -4.801 4.963 -3.669 1.00 94.12 98 GLU A CA 1
ATOM 795 C C . GLU A 1 98 ? -5.193 4.274 -2.358 1.00 94.12 98 GLU A C 1
ATOM 797 O O . GLU A 1 98 ? -4.813 3.127 -2.122 1.00 94.12 98 GLU A O 1
ATOM 802 N N . PHE A 1 99 ? -5.968 4.949 -1.507 1.00 92.12 99 PHE A N 1
ATOM 803 C CA . PHE A 1 99 ? -6.571 4.316 -0.334 1.00 92.12 99 PHE A CA 1
ATOM 804 C C . PHE A 1 99 ? -7.812 3.523 -0.745 1.00 92.12 99 PHE A C 1
ATOM 806 O O . PHE A 1 99 ? -8.746 4.064 -1.327 1.00 92.12 99 PHE A O 1
ATOM 813 N N . LEU A 1 100 ? -7.834 2.232 -0.428 1.00 89.94 100 LEU A N 1
ATOM 814 C CA . LEU A 1 100 ? -8.910 1.328 -0.815 1.00 89.94 100 LEU A CA 1
ATOM 815 C C . LEU A 1 100 ? -9.995 1.287 0.260 1.00 89.94 100 LEU A C 1
ATOM 817 O O . LEU A 1 100 ? -9.712 1.021 1.429 1.00 89.94 100 LEU A O 1
ATOM 821 N N . GLY A 1 101 ? -11.251 1.470 -0.149 1.00 78.31 101 GLY A N 1
ATOM 822 C CA . GLY A 1 101 ? -12.410 1.306 0.734 1.00 78.31 101 GLY A CA 1
ATOM 823 C C . GLY A 1 101 ? -12.563 2.389 1.806 1.00 78.31 101 GLY A C 1
ATOM 824 O O . GLY A 1 101 ? -13.367 2.209 2.719 1.00 78.31 101 GLY A O 1
ATOM 825 N N . MET A 1 102 ? -11.816 3.492 1.705 1.00 70.62 102 MET A N 1
ATOM 826 C CA . MET A 1 102 ? -12.118 4.726 2.424 1.00 70.62 102 MET A CA 1
ATOM 827 C C . MET A 1 102 ? -12.728 5.710 1.428 1.00 70.62 102 MET A C 1
ATOM 829 O O . MET A 1 102 ? -12.014 6.199 0.557 1.00 70.62 102 MET A O 1
ATOM 833 N N . ASP A 1 103 ? -14.021 6.002 1.564 1.00 55.38 103 ASP A N 1
ATOM 834 C CA . ASP A 1 103 ? -14.576 7.224 0.978 1.00 55.38 103 ASP A CA 1
ATOM 835 C C . ASP A 1 103 ? -14.033 8.393 1.801 1.00 55.38 103 ASP A C 1
ATOM 837 O O . ASP A 1 103 ? -14.390 8.576 2.967 1.00 55.38 103 ASP A O 1
ATOM 841 N N . LEU A 1 104 ? -13.088 9.123 1.214 1.00 48.06 104 LEU A N 1
ATOM 842 C CA . LEU A 1 104 ? -12.624 10.411 1.715 1.00 48.06 104 LEU A CA 1
ATOM 843 C C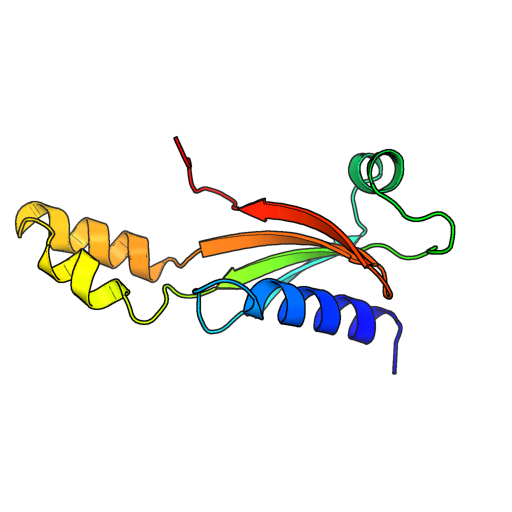 . LEU A 1 104 ? -13.448 11.504 1.023 1.00 48.06 104 LEU A C 1
ATOM 845 O O . LEU A 1 104 ? -12.905 12.252 0.212 1.00 48.06 104 LEU A O 1
ATOM 849 N N . ASP A 1 105 ? -14.749 11.537 1.307 1.00 39.25 105 ASP A N 1
ATOM 850 C CA . ASP A 1 105 ? -15.613 12.688 1.004 1.00 39.25 105 ASP A CA 1
ATOM 851 C C . ASP A 1 105 ? -15.485 13.765 2.097 1.00 39.25 105 ASP A C 1
ATOM 853 O O . ASP A 1 105 ? -15.513 13.410 3.304 1.00 39.25 105 ASP A O 1
#